Protein AF-A0A9E2X2Y4-F1 (afdb_monomer_lite)

Secondary structure (DSSP, 8-state):
---SPPP--EEEEEETTTTEEEEES----TTTTSTT-EEEETTEEEEEEEEEE-GGG-EEEEESS---TT-B-

Radius of gyration: 11.18 Å; chains: 1; bounding box: 24×23×33 Å

pLDDT: mean 92.16, std 9.06, range [42.31, 97.94]

Foldseek 3Di:
DPPPADFQFFFAAADDDPRKGWGHNGHPDPPCQDQQHWDAWLNHIWGWNDWDADPPRTIITHTPDHGDGGTTD

Structure (mmCIF, N/CA/C/O backbone):
data_AF-A0A9E2X2Y4-F1
#
_entry.id   AF-A0A9E2X2Y4-F1
#
loop_
_atom_site.group_PDB
_atom_site.id
_atom_site.type_symbol
_atom_site.label_atom_id
_atom_site.label_alt_id
_atom_site.label_comp_id
_atom_site.label_asym_id
_atom_site.label_entity_id
_atom_site.label_seq_id
_atom_site.pdbx_PDB_ins_code
_atom_site.Cartn_x
_atom_site.Cartn_y
_atom_site.Cartn_z
_atom_site.occupancy
_atom_site.B_iso_or_equiv
_atom_site.auth_seq_id
_atom_site.auth_comp_id
_atom_site.auth_asym_id
_atom_site.auth_atom_id
_atom_site.pdbx_PDB_model_num
ATOM 1 N N . MET A 1 1 ? -11.478 9.275 20.498 1.00 42.31 1 MET A N 1
ATOM 2 C CA . MET A 1 1 ? -12.134 7.979 20.233 1.00 42.31 1 MET A CA 1
ATOM 3 C C . MET A 1 1 ? -11.091 7.136 19.531 1.00 42.31 1 MET A C 1
ATOM 5 O O . MET A 1 1 ? -10.629 7.573 18.485 1.00 42.31 1 MET A O 1
ATOM 9 N N . ALA A 1 2 ? -10.615 6.049 20.141 1.00 50.81 2 ALA A N 1
ATOM 10 C CA . ALA A 1 2 ? -9.749 5.119 19.423 1.00 50.81 2 ALA 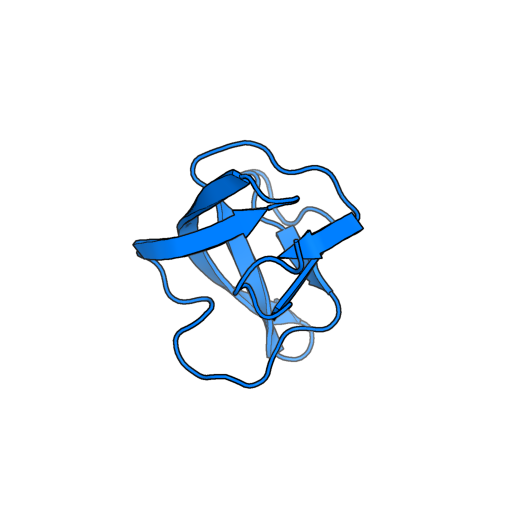A CA 1
ATOM 11 C C . ALA A 1 2 ? -10.605 4.510 18.310 1.00 50.81 2 ALA A C 1
ATOM 13 O O . ALA A 1 2 ? -11.653 3.937 18.596 1.00 50.81 2 ALA A O 1
ATOM 14 N N . SER A 1 3 ? -10.241 4.759 17.056 1.00 65.56 3 SER A N 1
ATOM 15 C CA . SER A 1 3 ? -10.873 4.111 15.914 1.00 65.56 3 SER A CA 1
ATOM 16 C C . SER A 1 3 ? -10.763 2.599 16.090 1.00 65.56 3 SER A C 1
ATOM 18 O O . SER A 1 3 ? -9.695 2.120 16.460 1.00 65.56 3 SER A O 1
ATOM 20 N N . ASP A 1 4 ? -11.826 1.855 15.784 1.00 84.81 4 ASP A N 1
ATOM 21 C CA . ASP A 1 4 ? -11.885 0.379 15.806 1.00 84.81 4 ASP A CA 1
ATOM 22 C C . ASP A 1 4 ? -11.027 -0.267 14.685 1.00 84.81 4 ASP A C 1
ATOM 24 O O . ASP A 1 4 ? -11.290 -1.361 14.192 1.00 84.81 4 ASP A O 1
ATOM 28 N N . LEU A 1 5 ? -10.014 0.469 14.220 1.00 88.31 5 LEU A N 1
ATOM 29 C CA . LEU A 1 5 ? -9.111 0.128 13.136 1.00 88.31 5 LEU A CA 1
ATOM 30 C C . LEU A 1 5 ? -7.822 -0.433 13.727 1.00 88.31 5 LEU A C 1
ATOM 32 O O . LEU A 1 5 ? -7.248 0.130 14.660 1.00 88.31 5 LEU A O 1
ATOM 36 N N . VAL A 1 6 ? -7.360 -1.538 13.151 1.00 91.94 6 VAL A N 1
ATOM 37 C CA . VAL A 1 6 ? -6.097 -2.177 13.520 1.00 91.94 6 VAL A CA 1
ATOM 38 C C . VAL A 1 6 ? -5.066 -1.836 12.448 1.00 91.94 6 VAL A C 1
ATOM 40 O O . VAL A 1 6 ? -5.305 -2.191 11.294 1.00 91.94 6 VAL A O 1
ATOM 43 N N . PRO A 1 7 ? -3.928 -1.210 12.800 1.00 93.88 7 PRO A N 1
ATOM 44 C CA . PRO A 1 7 ? -2.874 -0.929 11.838 1.00 93.88 7 PRO A CA 1
ATOM 45 C C . PRO A 1 7 ? -2.345 -2.221 11.215 1.00 93.88 7 PRO A C 1
ATOM 47 O O . PRO A 1 7 ? -1.937 -3.151 11.918 1.00 93.88 7 PRO A O 1
ATOM 50 N N . VAL A 1 8 ? -2.329 -2.275 9.889 1.00 95.75 8 VAL A N 1
ATOM 51 C CA . VAL A 1 8 ? -1.813 -3.397 9.102 1.00 95.75 8 VAL A CA 1
ATOM 52 C C . VAL A 1 8 ? -0.534 -3.054 8.349 1.00 95.75 8 VAL A C 1
ATOM 54 O O . VAL A 1 8 ? 0.082 -3.947 7.770 1.00 95.75 8 VAL A O 1
ATOM 57 N N . GLY A 1 9 ? -0.098 -1.796 8.360 1.00 96.25 9 GLY A N 1
ATOM 58 C CA . GLY A 1 9 ? 1.211 -1.397 7.856 1.00 96.25 9 GLY A CA 1
ATOM 59 C C . GLY A 1 9 ? 1.297 0.095 7.573 1.00 96.25 9 GLY A C 1
ATOM 60 O O . GLY A 1 9 ? 0.555 0.901 8.128 1.00 96.25 9 GLY A O 1
ATOM 61 N N . ARG A 1 10 ? 2.231 0.478 6.701 1.00 97.31 10 ARG A N 1
ATOM 62 C CA . ARG A 1 10 ? 2.373 1.855 6.213 1.00 97.31 10 ARG A CA 1
ATOM 63 C C . ARG A 1 10 ? 2.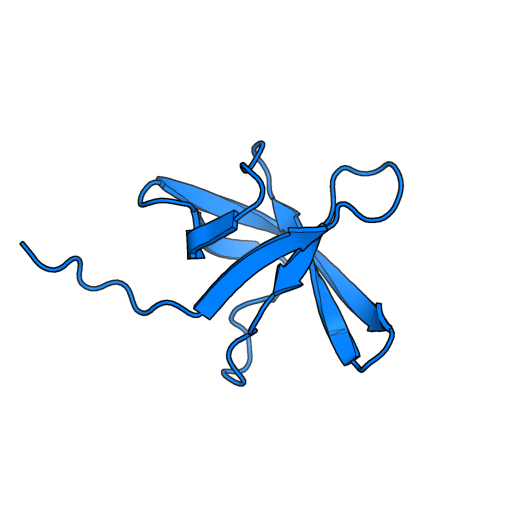612 1.895 4.715 1.00 97.31 10 ARG A C 1
ATOM 65 O O . ARG A 1 10 ? 3.211 0.985 4.135 1.00 97.31 10 ARG A O 1
ATOM 72 N N . VAL A 1 11 ? 2.189 2.986 4.090 1.00 97.25 11 VAL A N 1
ATOM 73 C CA . VAL A 1 11 ? 2.488 3.286 2.689 1.00 97.25 11 VAL A CA 1
ATOM 74 C C . VAL A 1 11 ? 3.993 3.483 2.537 1.00 97.25 11 VAL A C 1
ATOM 76 O O . VAL A 1 11 ? 4.568 4.444 3.044 1.00 97.25 11 VAL A O 1
ATOM 79 N N . GLY A 1 12 ? 4.651 2.568 1.840 1.00 96.69 12 GLY A N 1
ATOM 80 C CA . GLY A 1 12 ? 6.089 2.607 1.634 1.00 96.69 12 GLY A CA 1
ATOM 81 C C . GLY A 1 12 ? 6.510 3.269 0.331 1.00 96.69 12 GLY A C 1
ATOM 82 O O . GLY A 1 12 ? 5.836 4.120 -0.247 1.00 96.69 12 GLY A O 1
ATOM 83 N N . ARG A 1 13 ? 7.693 2.873 -0.141 1.00 95.25 13 ARG A N 1
ATOM 84 C CA . ARG A 1 13 ? 8.264 3.332 -1.414 1.00 95.25 13 ARG A CA 1
ATOM 85 C C . ARG A 1 13 ? 7.327 3.021 -2.608 1.00 95.25 13 ARG A C 1
ATOM 87 O O . ARG A 1 13 ? 6.916 1.865 -2.748 1.00 95.25 13 ARG A O 1
ATOM 94 N N . PRO A 1 14 ? 7.109 3.981 -3.533 1.00 94.50 14 PRO A N 1
ATOM 95 C CA . PRO A 1 14 ? 6.467 3.727 -4.824 1.00 94.50 14 PRO A CA 1
ATOM 96 C C . PRO A 1 14 ? 7.189 2.652 -5.649 1.00 94.50 14 PRO A C 1
ATOM 98 O O . PRO A 1 14 ? 8.423 2.546 -5.633 1.00 94.50 14 PRO A O 1
ATOM 101 N N . HIS A 1 15 ? 6.428 1.856 -6.393 1.00 92.56 15 HIS A N 1
ATOM 102 C CA . HIS A 1 15 ? 6.935 0.736 -7.172 1.00 92.56 15 HIS A CA 1
ATOM 103 C C . HIS A 1 15 ? 6.253 0.618 -8.537 1.00 92.56 15 HIS A C 1
ATOM 105 O O . HIS A 1 15 ? 5.054 0.370 -8.623 1.00 92.56 15 HIS A O 1
ATOM 111 N N . GLY A 1 16 ? 7.055 0.678 -9.601 1.00 85.94 16 GLY A N 1
ATOM 112 C CA . GLY A 1 16 ? 6.557 0.658 -10.974 1.00 85.94 16 GLY A CA 1
ATOM 113 C C . GLY A 1 16 ? 6.010 2.020 -11.407 1.00 85.94 16 GLY A C 1
ATOM 114 O O . GLY A 1 16 ? 6.322 3.043 -10.803 1.00 85.94 16 GLY A O 1
ATOM 115 N N . LEU A 1 17 ? 5.217 2.015 -12.479 1.00 88.31 17 LEU A N 1
ATOM 116 C CA . LEU A 1 17 ? 4.609 3.211 -13.079 1.00 88.31 17 LEU A CA 1
ATOM 117 C C . LEU A 1 17 ? 3.090 3.271 -12.867 1.00 88.31 17 LEU A C 1
ATOM 119 O O . LEU A 1 17 ? 2.448 4.244 -13.243 1.00 88.31 17 LEU A O 1
ATOM 123 N N . ASP A 1 18 ? 2.506 2.229 -12.275 1.00 89.81 18 ASP A N 1
ATOM 124 C CA . ASP A 1 18 ? 1.062 2.074 -12.100 1.00 89.81 18 ASP A CA 1
ATOM 125 C C . ASP A 1 18 ? 0.526 2.761 -10.837 1.00 89.81 18 ASP A C 1
ATOM 127 O O . ASP A 1 18 ? -0.678 2.727 -10.600 1.00 89.81 18 ASP A O 1
ATOM 131 N N . GLY A 1 19 ? 1.395 3.383 -10.034 1.00 90.50 19 GLY A N 1
ATOM 132 C CA . GLY A 1 19 ? 1.033 4.000 -8.756 1.00 90.50 19 GLY A CA 1
ATOM 133 C C . GLY A 1 19 ? 0.959 3.011 -7.591 1.00 90.50 19 GLY A C 1
ATOM 134 O O . GLY A 1 19 ? 0.431 3.354 -6.535 1.00 90.50 19 GLY A O 1
ATOM 135 N N . ALA A 1 20 ? 1.460 1.784 -7.758 1.00 96.19 20 ALA A N 1
ATOM 136 C CA . ALA A 1 20 ? 1.590 0.853 -6.647 1.00 96.19 20 ALA A CA 1
ATOM 137 C C . ALA A 1 20 ? 2.747 1.239 -5.712 1.00 96.19 20 ALA A C 1
ATOM 139 O O . ALA A 1 20 ? 3.671 1.963 -6.089 1.00 96.19 20 ALA A O 1
ATOM 140 N N . PHE A 1 21 ? 2.737 0.707 -4.496 1.00 97.00 21 PHE A N 1
ATOM 141 C CA . PHE A 1 21 ? 3.773 0.936 -3.493 1.00 97.00 21 PHE A CA 1
ATOM 142 C C . PHE A 1 21 ? 3.999 -0.311 -2.635 1.00 97.00 21 PHE A C 1
ATOM 144 O O . PHE A 1 21 ? 3.130 -1.176 -2.521 1.00 97.00 21 PHE A O 1
ATOM 151 N N . PHE A 1 22 ? 5.187 -0.416 -2.041 1.00 96.56 22 PHE A N 1
ATOM 152 C CA . PHE A 1 22 ? 5.473 -1.432 -1.025 1.00 96.56 22 PHE A CA 1
ATOM 153 C C . PHE A 1 22 ? 4.748 -1.108 0.273 1.00 96.56 22 PHE A C 1
ATOM 155 O O . PHE A 1 22 ? 4.768 0.042 0.694 1.00 96.56 22 PHE A O 1
ATOM 162 N N . VAL A 1 23 ? 4.207 -2.109 0.959 1.00 96.50 23 VAL A N 1
ATOM 163 C CA . VAL A 1 23 ? 3.763 -1.934 2.346 1.00 96.50 23 VAL A CA 1
ATOM 164 C C . VAL A 1 23 ? 4.964 -2.092 3.281 1.00 96.50 23 VAL A C 1
ATOM 166 O O . VAL A 1 23 ? 5.664 -3.107 3.244 1.00 96.50 23 VAL A O 1
ATOM 169 N N . GLU A 1 24 ? 5.227 -1.071 4.094 1.00 95.75 24 GLU A N 1
ATOM 170 C CA . GLU A 1 24 ? 6.234 -1.095 5.159 1.00 95.75 24 GLU A CA 1
ATOM 171 C C . GLU A 1 24 ? 5.608 -1.671 6.439 1.00 95.75 24 GLU A C 1
ATOM 173 O O . GLU A 1 24 ? 4.484 -1.320 6.787 1.00 95.75 24 GLU A O 1
ATOM 178 N N . GLY A 1 25 ? 6.319 -2.581 7.116 1.00 94.69 25 GLY A N 1
ATOM 179 C CA . GLY A 1 25 ? 5.810 -3.288 8.301 1.00 94.69 25 GLY A CA 1
ATOM 180 C C . GLY A 1 25 ? 4.460 -3.990 8.081 1.00 94.69 25 GLY A C 1
ATOM 181 O O . GLY A 1 25 ? 3.542 -3.734 8.855 1.00 94.69 25 GLY A O 1
ATOM 182 N N . PRO A 1 26 ? 4.300 -4.808 7.020 1.00 95.00 26 PRO A N 1
ATOM 183 C CA . PRO A 1 26 ? 3.017 -5.425 6.710 1.00 95.00 26 PRO A CA 1
ATOM 184 C C . PRO A 1 26 ? 2.599 -6.415 7.801 1.00 95.00 26 PRO A C 1
ATOM 186 O O . PRO A 1 26 ? 3.418 -7.195 8.281 1.00 95.00 26 PRO A O 1
ATOM 189 N N . SER A 1 27 ? 1.311 -6.426 8.129 1.00 93.44 27 SER A N 1
ATOM 190 C CA . SER A 1 27 ? 0.698 -7.468 8.946 1.00 93.44 27 SER A CA 1
ATOM 191 C C . SER A 1 27 ? 0.785 -8.830 8.253 1.00 93.44 27 SER A C 1
ATOM 193 O O . SER A 1 27 ? 0.615 -8.934 7.035 1.00 93.44 27 SER A O 1
ATOM 195 N N . ASP A 1 28 ? 0.967 -9.883 9.049 1.00 89.50 28 ASP A N 1
ATOM 196 C CA . ASP A 1 28 ? 0.929 -11.276 8.591 1.00 89.50 28 ASP A CA 1
ATOM 197 C C . ASP A 1 28 ? -0.501 -11.799 8.374 1.00 89.50 28 ASP A C 1
ATOM 199 O O . ASP A 1 28 ? -0.696 -12.929 7.926 1.00 89.50 28 ASP A O 1
ATOM 203 N N . ARG A 1 29 ? -1.527 -10.990 8.678 1.00 89.06 29 ARG A N 1
ATOM 204 C CA . ARG A 1 29 ? -2.927 -11.389 8.529 1.00 89.06 29 ARG A CA 1
ATOM 205 C C . ARG A 1 29 ? -3.264 -11.640 7.059 1.00 89.06 29 ARG A C 1
ATOM 207 O O . ARG A 1 29 ? -3.203 -10.748 6.208 1.00 89.06 29 ARG A O 1
ATOM 214 N N . GLU A 1 30 ? -3.678 -12.868 6.774 1.00 84.25 30 GLU A N 1
ATOM 215 C CA . GLU A 1 30 ? -4.058 -13.275 5.428 1.00 84.25 30 GLU A CA 1
ATOM 216 C C . GLU A 1 30 ? -5.250 -12.465 4.900 1.00 84.25 30 GLU A C 1
ATOM 218 O O . GLU A 1 30 ? -6.162 -12.081 5.633 1.00 84.25 30 GLU A O 1
ATOM 223 N N . GLY A 1 31 ? -5.233 -12.183 3.597 1.00 87.62 31 GLY A N 1
ATOM 224 C CA . GLY A 1 31 ? -6.332 -11.509 2.903 1.00 87.62 31 GLY A CA 1
ATOM 225 C C . GLY A 1 31 ? -6.389 -9.986 3.053 1.00 87.62 31 GLY A C 1
ATOM 226 O O . GLY A 1 31 ? -7.017 -9.350 2.212 1.00 87.62 31 GLY A O 1
ATOM 227 N N . VAL A 1 32 ? -5.688 -9.379 4.021 1.00 93.75 32 VAL A N 1
ATOM 228 C CA . VAL A 1 32 ? -5.686 -7.911 4.222 1.00 93.75 32 VAL A CA 1
ATOM 229 C C . VAL A 1 32 ? -5.252 -7.165 2.963 1.00 93.75 32 VAL A C 1
ATOM 231 O O . VAL A 1 32 ? -5.868 -6.185 2.562 1.00 93.75 32 VAL A O 1
ATOM 234 N N . PHE A 1 33 ? -4.212 -7.666 2.297 1.00 95.69 33 PHE A N 1
ATOM 235 C CA . PHE A 1 33 ? -3.676 -7.050 1.085 1.00 95.69 33 PHE A CA 1
ATOM 236 C C . PHE A 1 33 ? -4.248 -7.645 -0.202 1.00 95.69 33 PHE A C 1
ATOM 238 O O . PHE A 1 33 ? -3.641 -7.486 -1.259 1.00 95.69 33 PHE A O 1
ATOM 245 N N . ALA A 1 34 ? -5.360 -8.381 -0.153 1.00 95.94 34 ALA A N 1
ATOM 246 C CA . ALA A 1 34 ? -5.947 -8.980 -1.346 1.00 95.94 34 ALA A CA 1
ATOM 247 C C . ALA A 1 34 ? -6.537 -7.911 -2.279 1.00 95.94 34 ALA A C 1
ATOM 249 O O . ALA A 1 34 ? -7.062 -6.886 -1.847 1.00 95.94 34 ALA A O 1
ATOM 250 N N . LYS A 1 35 ? -6.497 -8.167 -3.590 1.00 96.94 35 LYS A N 1
ATOM 251 C CA . LYS A 1 35 ? -7.196 -7.316 -4.559 1.00 96.94 35 LYS A CA 1
ATOM 252 C C . LYS A 1 35 ? -8.695 -7.304 -4.241 1.00 96.94 35 LYS A C 1
ATOM 254 O O . LYS A 1 35 ? -9.312 -8.353 -4.107 1.00 96.94 35 LYS A O 1
ATOM 259 N N . GLY A 1 36 ? -9.272 -6.111 -4.185 1.00 97.19 36 GLY A N 1
ATOM 260 C CA . GLY A 1 36 ? -10.673 -5.863 -3.876 1.00 97.19 36 GLY A CA 1
ATOM 261 C C . GLY A 1 36 ? -10.957 -5.611 -2.397 1.00 97.19 36 GLY A C 1
ATOM 262 O O . GLY A 1 36 ? -12.067 -5.155 -2.121 1.00 97.19 36 GLY A O 1
ATOM 263 N N . ALA A 1 37 ? -9.997 -5.858 -1.497 1.00 96.25 37 ALA A N 1
ATOM 264 C CA . ALA A 1 37 ? -10.119 -5.548 -0.075 1.00 96.25 37 ALA A CA 1
ATOM 265 C C . ALA A 1 37 ? -10.126 -4.031 0.172 1.00 96.25 37 ALA A C 1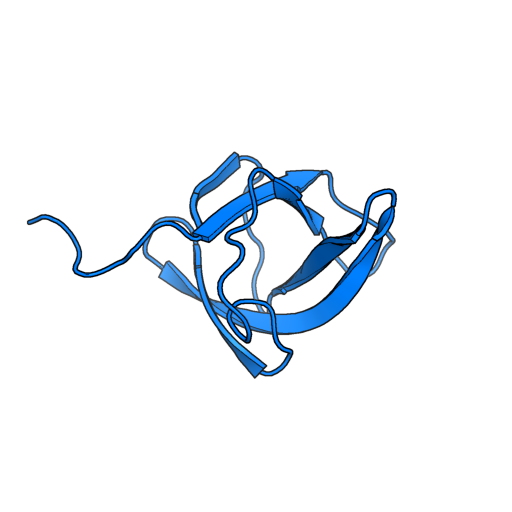
ATOM 267 O O . ALA A 1 37 ? -9.543 -3.262 -0.599 1.00 96.25 37 ALA A O 1
ATOM 268 N N . GLU A 1 38 ? -10.796 -3.629 1.247 1.00 96.06 38 GLU A N 1
ATOM 269 C CA . GLU A 1 38 ? -10.829 -2.257 1.747 1.00 96.06 38 GLU A CA 1
ATOM 270 C C . GLU A 1 38 ? -9.823 -2.108 2.891 1.00 96.06 38 GLU A C 1
ATOM 272 O O . GLU A 1 38 ? -9.734 -2.971 3.765 1.00 96.06 38 GLU A O 1
ATOM 277 N N . VAL A 1 39 ? -9.049 -1.028 2.853 1.00 95.31 39 VAL A N 1
ATOM 278 C CA . VAL A 1 39 ? -8.088 -0.628 3.886 1.00 95.31 39 VAL A CA 1
ATOM 279 C C . VAL A 1 39 ? -8.272 0.856 4.177 1.00 95.31 39 VAL A C 1
ATOM 281 O O . VAL A 1 39 ? -8.740 1.602 3.318 1.00 95.31 39 VAL A O 1
ATOM 284 N N . TYR A 1 40 ? -7.893 1.302 5.369 1.00 95.81 40 TYR A N 1
ATOM 285 C CA . TYR A 1 40 ? -7.999 2.707 5.750 1.00 95.81 40 TYR A CA 1
ATOM 286 C C . TYR A 1 40 ? -6.632 3.362 5.658 1.00 95.81 40 TYR A C 1
ATOM 288 O O . TYR A 1 40 ? -5.700 2.944 6.323 1.00 95.81 40 TYR A O 1
ATOM 296 N N . VAL A 1 41 ? -6.512 4.414 4.857 1.00 95.62 41 VAL A N 1
ATOM 297 C CA . VAL A 1 41 ? -5.268 5.169 4.707 1.00 95.62 41 VAL A CA 1
ATOM 298 C C . VAL A 1 41 ? -5.391 6.476 5.461 1.00 95.62 41 VAL A C 1
ATOM 3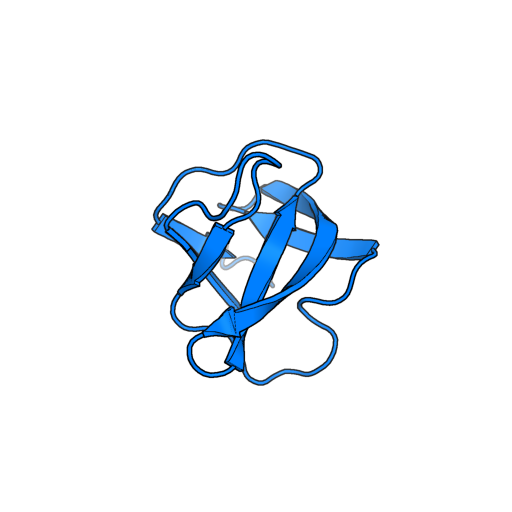00 O O . VAL A 1 41 ? -6.158 7.351 5.056 1.00 95.62 41 VAL A O 1
ATOM 303 N N . GLY A 1 42 ? -4.656 6.614 6.564 1.00 91.75 42 GLY A N 1
ATOM 304 C CA . GLY A 1 42 ? -4.757 7.807 7.413 1.00 91.75 42 GLY A CA 1
ATOM 305 C C . GLY A 1 42 ? -6.185 8.073 7.912 1.00 91.75 42 GLY A C 1
ATOM 306 O O . GLY A 1 42 ? -6.571 9.227 8.059 1.00 91.75 42 GLY A O 1
ATOM 307 N N . GLY A 1 43 ? -6.973 7.012 8.124 1.00 91.06 43 GLY A N 1
ATOM 308 C CA . GLY A 1 43 ? -8.369 7.088 8.573 1.00 91.06 43 GLY A CA 1
ATOM 309 C C . GLY A 1 43 ? -9.419 7.170 7.461 1.00 91.06 43 GLY A C 1
ATOM 310 O O . GLY A 1 43 ? -10.605 7.053 7.751 1.00 91.06 43 GLY A O 1
ATOM 311 N N . GLU A 1 44 ? -9.013 7.293 6.198 1.00 94.31 44 GLU A N 1
ATOM 312 C CA . GLU A 1 44 ? -9.930 7.380 5.058 1.00 94.31 44 GLU A CA 1
ATOM 313 C C . GLU A 1 44 ? -9.936 6.068 4.252 1.00 94.31 44 GLU A C 1
ATOM 315 O O . GLU A 1 44 ? -8.857 5.580 3.897 1.00 94.31 44 GLU A O 1
ATOM 320 N N . PRO A 1 45 ? -11.100 5.494 3.903 1.00 95.56 45 PRO A N 1
ATOM 321 C CA . PRO A 1 45 ? -11.165 4.215 3.200 1.00 95.56 45 PRO A CA 1
ATOM 322 C C . PRO A 1 45 ? -10.545 4.293 1.794 1.00 95.56 45 PRO A C 1
ATOM 324 O O . PRO A 1 45 ? -10.578 5.326 1.114 1.00 95.56 45 PRO A O 1
ATOM 327 N N . ALA A 1 46 ? -9.958 3.182 1.357 1.00 97.06 46 ALA A N 1
ATOM 328 C CA . ALA A 1 46 ? -9.400 2.984 0.027 1.00 97.06 46 ALA A CA 1
ATOM 329 C C . ALA A 1 46 ? -9.475 1.506 -0.368 1.00 97.06 46 ALA A C 1
ATOM 331 O O . ALA A 1 46 ? -9.313 0.609 0.464 1.00 97.06 46 ALA A O 1
ATOM 332 N N . ARG A 1 47 ? -9.660 1.232 -1.660 1.00 97.88 47 ARG A N 1
ATOM 333 C CA . ARG A 1 47 ? -9.758 -0.138 -2.167 1.00 97.88 47 ARG A CA 1
ATOM 334 C C . ARG A 1 47 ? -8.482 -0.577 -2.859 1.00 97.88 47 ARG A C 1
ATOM 336 O O . ARG A 1 47 ? -7.956 0.106 -3.736 1.00 97.88 47 ARG A O 1
ATOM 343 N N . ILE A 1 48 ? -8.023 -1.784 -2.549 1.00 97.69 48 ILE A N 1
ATOM 344 C CA . ILE A 1 48 ? -6.879 -2.393 -3.224 1.00 97.69 48 ILE A CA 1
ATOM 345 C C . ILE A 1 48 ? -7.291 -2.810 -4.639 1.00 97.69 48 ILE A C 1
ATOM 347 O O . ILE A 1 48 ? -8.064 -3.742 -4.841 1.00 97.69 48 ILE A O 1
ATOM 351 N N . THR A 1 49 ? -6.745 -2.151 -5.653 1.00 97.94 49 THR A N 1
ATOM 352 C CA . THR A 1 49 ? -7.021 -2.449 -7.068 1.00 97.94 49 THR A CA 1
ATOM 353 C C . THR A 1 49 ? -5.997 -3.396 -7.684 1.00 97.94 49 THR A C 1
ATOM 355 O O . THR A 1 49 ? -6.311 -4.118 -8.633 1.00 97.94 49 THR A O 1
ATOM 358 N N . ILE A 1 50 ? -4.782 -3.432 -7.134 1.00 96.50 50 ILE A N 1
ATOM 359 C CA . ILE A 1 50 ? -3.720 -4.362 -7.523 1.00 96.50 50 ILE A CA 1
ATOM 360 C C . ILE A 1 50 ? -3.066 -4.897 -6.256 1.00 96.50 50 ILE A C 1
ATOM 362 O O . ILE A 1 50 ? -2.809 -4.134 -5.331 1.00 96.50 50 ILE A O 1
ATOM 366 N N . SER A 1 51 ? -2.770 -6.193 -6.244 1.00 96.12 51 SER A N 1
ATOM 367 C CA . SER A 1 51 ? -2.009 -6.846 -5.186 1.00 96.12 51 SER A CA 1
ATOM 368 C C . SER A 1 51 ? -1.020 -7.820 -5.805 1.00 96.12 51 SER A C 1
ATOM 370 O O . SER A 1 51 ? -1.389 -8.631 -6.656 1.00 96.12 51 SER A O 1
ATOM 372 N N . ARG A 1 52 ? 0.247 -7.702 -5.414 1.00 94.62 52 ARG A N 1
ATOM 373 C CA . ARG A 1 52 ? 1.341 -8.578 -5.842 1.00 94.62 52 ARG A CA 1
ATOM 374 C C . ARG A 1 52 ? 2.388 -8.693 -4.738 1.00 94.62 52 ARG A C 1
ATOM 376 O O . ARG A 1 52 ? 2.378 -7.938 -3.766 1.00 94.62 52 ARG A O 1
ATOM 383 N N . ARG A 1 53 ? 3.313 -9.637 -4.897 1.00 92.56 53 ARG A N 1
ATOM 384 C CA . ARG A 1 53 ? 4.478 -9.787 -4.018 1.00 92.56 53 ARG A CA 1
ATOM 385 C C . ARG A 1 53 ? 5.710 -9.202 -4.700 1.00 92.56 53 ARG A C 1
ATOM 387 O O . ARG A 1 53 ? 5.964 -9.484 -5.867 1.00 92.56 53 ARG A O 1
ATOM 394 N N . GLY A 1 54 ? 6.441 -8.359 -3.979 1.00 87.56 54 GLY A N 1
ATOM 395 C CA . GLY A 1 54 ? 7.718 -7.798 -4.412 1.00 87.56 54 GLY A CA 1
ATOM 396 C C . GLY A 1 54 ? 8.908 -8.461 -3.714 1.00 87.56 54 GLY A C 1
ATOM 397 O O . GLY A 1 54 ? 8.771 -9.468 -3.018 1.00 87.56 54 GLY A O 1
ATOM 398 N N . GLY A 1 55 ? 10.096 -7.870 -3.873 1.00 88.00 55 GLY A N 1
ATOM 399 C CA . GLY A 1 55 ? 11.328 -8.384 -3.267 1.00 88.00 55 GLY A CA 1
ATOM 400 C C . GLY A 1 55 ? 11.228 -8.542 -1.743 1.00 88.00 55 GLY A C 1
ATOM 401 O O . GLY A 1 55 ? 10.775 -7.627 -1.044 1.00 88.00 55 GLY A O 1
ATOM 402 N N . GLY A 1 56 ? 11.671 -9.699 -1.241 1.00 86.38 56 GLY A N 1
ATOM 403 C CA . GLY A 1 56 ? 11.565 -10.074 0.174 1.00 86.38 56 GLY A CA 1
ATOM 404 C C . GLY A 1 56 ? 10.152 -10.484 0.606 1.00 86.38 56 GLY A C 1
ATOM 405 O O . GLY A 1 56 ? 9.810 -10.304 1.766 1.00 86.38 56 GLY A O 1
ATOM 406 N N . ASN A 1 57 ? 9.313 -10.961 -0.325 1.00 86.94 57 ASN A N 1
ATOM 407 C CA . ASN A 1 57 ? 7.916 -11.368 -0.095 1.00 86.94 57 ASN A CA 1
ATOM 408 C C . ASN A 1 57 ? 6.987 -10.253 0.443 1.00 86.94 57 ASN A C 1
ATOM 410 O O . ASN A 1 57 ? 5.877 -10.501 0.927 1.00 86.94 57 ASN A O 1
ATOM 414 N N . ARG A 1 58 ? 7.418 -8.993 0.327 1.00 91.31 58 ARG A N 1
ATOM 415 C CA . ARG A 1 58 ? 6.656 -7.836 0.806 1.00 91.31 58 ARG A CA 1
ATOM 416 C C . ARG A 1 58 ? 5.445 -7.565 -0.092 1.00 91.31 58 ARG A C 1
ATOM 418 O O . ARG A 1 58 ? 5.590 -7.648 -1.319 1.00 91.31 58 ARG A O 1
ATOM 425 N N . PRO A 1 59 ? 4.274 -7.223 0.474 1.00 95.06 59 PRO A N 1
ATOM 426 C CA . PRO A 1 59 ? 3.130 -6.786 -0.312 1.00 95.06 59 PRO A CA 1
ATOM 427 C C . PRO A 1 59 ? 3.471 -5.535 -1.122 1.00 95.06 59 PRO A C 1
ATOM 429 O O . PRO A 1 59 ? 4.064 -4.584 -0.608 1.00 95.06 59 PRO A O 1
ATOM 432 N N . VAL A 1 60 ? 3.072 -5.545 -2.388 1.00 96.62 60 VAL A N 1
ATOM 433 C CA . VAL A 1 60 ? 3.050 -4.370 -3.251 1.00 96.62 60 VAL A CA 1
ATOM 434 C C . VAL A 1 60 ? 1.617 -4.195 -3.719 1.00 96.62 60 VAL A C 1
ATOM 436 O O . VAL A 1 60 ? 1.082 -5.062 -4.417 1.00 96.62 60 VAL A O 1
ATOM 439 N N . ILE A 1 61 ? 0.993 -3.093 -3.319 1.00 97.12 61 ILE A N 1
ATOM 440 C CA . ILE A 1 61 ? -0.423 -2.838 -3.576 1.00 97.12 61 ILE A CA 1
ATOM 441 C C . ILE A 1 61 ? -0.615 -1.524 -4.316 1.00 97.12 61 ILE A C 1
ATOM 443 O O . ILE A 1 61 ? 0.207 -0.616 -4.214 1.00 97.12 61 ILE A O 1
ATOM 447 N N . ARG A 1 62 ? -1.719 -1.422 -5.053 1.00 97.31 62 ARG A N 1
ATOM 448 C CA . ARG A 1 62 ? -2.219 -0.161 -5.603 1.00 97.31 62 ARG A CA 1
ATOM 449 C C . ARG A 1 62 ? -3.600 0.110 -5.042 1.00 97.31 62 ARG A C 1
ATOM 451 O O . ARG A 1 62 ? -4.431 -0.796 -5.041 1.00 97.31 62 ARG A O 1
ATOM 458 N N . LEU A 1 63 ? -3.853 1.349 -4.654 1.00 97.19 63 LEU A N 1
ATOM 459 C CA . LEU A 1 63 ? -5.164 1.802 -4.210 1.00 97.19 63 LEU A CA 1
ATOM 460 C C . LEU A 1 63 ? -5.936 2.469 -5.355 1.00 97.19 63 LEU A C 1
ATOM 462 O O . LEU A 1 63 ? -5.366 2.827 -6.384 1.00 97.19 63 LEU A O 1
ATOM 466 N N . ASP A 1 64 ? -7.249 2.577 -5.213 1.00 97.00 64 ASP A N 1
ATOM 467 C CA . ASP A 1 64 ? -8.128 3.320 -6.125 1.00 97.00 64 ASP A CA 1
ATOM 468 C C . ASP A 1 64 ? -8.001 4.845 -5.988 1.00 97.00 64 ASP A C 1
ATOM 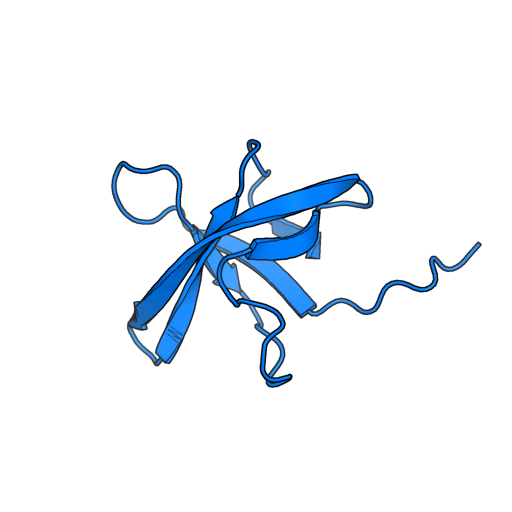470 O O . ASP A 1 64 ? -8.493 5.584 -6.840 1.00 97.00 64 ASP A O 1
ATOM 474 N N . ARG A 1 65 ? -7.283 5.310 -4.963 1.00 95.00 65 ARG A N 1
ATOM 475 C CA . ARG A 1 65 ? -6.956 6.714 -4.714 1.00 95.00 65 ARG A CA 1
ATOM 476 C C . ARG A 1 65 ? -5.480 6.907 -4.340 1.00 95.00 65 ARG A C 1
ATOM 478 O O . ARG A 1 65 ? -4.828 5.950 -3.918 1.00 95.00 65 ARG A O 1
ATOM 485 N N . PRO A 1 66 ? -4.934 8.130 -4.482 1.00 92.06 66 PRO A N 1
ATOM 486 C CA . PRO A 1 66 ? -3.587 8.449 -4.021 1.00 92.06 66 PRO A CA 1
ATOM 487 C C . PRO A 1 66 ? -3.436 8.258 -2.510 1.00 92.06 66 PRO A C 1
ATOM 489 O O . PRO A 1 66 ? -4.374 8.500 -1.750 1.00 92.06 66 PRO A O 1
ATOM 492 N N . ALA A 1 67 ? -2.234 7.872 -2.090 1.00 93.06 67 ALA A N 1
ATOM 493 C CA . ALA A 1 67 ? -1.868 7.698 -0.694 1.00 93.06 67 ALA A CA 1
ATOM 494 C C . ALA A 1 67 ? -0.502 8.335 -0.427 1.00 93.06 67 ALA A C 1
ATOM 496 O O . ALA A 1 67 ? 0.429 8.189 -1.223 1.00 93.06 67 ALA A O 1
ATOM 497 N N . GLU A 1 68 ? -0.388 9.047 0.689 1.00 93.69 68 GLU A N 1
ATOM 498 C CA . GLU A 1 68 ? 0.858 9.694 1.083 1.00 93.69 68 GLU A CA 1
ATOM 499 C C . GLU A 1 68 ? 1.843 8.673 1.647 1.00 93.69 68 GLU A C 1
ATOM 501 O O . GLU A 1 68 ? 1.481 7.796 2.434 1.00 93.69 68 GLU A O 1
ATOM 506 N N . ARG A 1 69 ? 3.118 8.787 1.264 1.00 95.62 69 ARG A N 1
ATOM 507 C CA . ARG A 1 69 ? 4.165 7.923 1.811 1.00 95.62 69 ARG A CA 1
ATOM 508 C C . ARG A 1 69 ? 4.262 8.115 3.327 1.00 95.62 69 ARG A C 1
ATOM 510 O O . ARG A 1 69 ? 4.379 9.234 3.806 1.00 95.62 69 ARG A O 1
ATOM 517 N N . GLY A 1 70 ? 4.286 7.008 4.059 1.00 96.06 70 GLY A N 1
ATOM 518 C CA . GLY A 1 70 ? 4.321 6.968 5.518 1.00 96.06 70 GLY A CA 1
ATOM 519 C C . GLY A 1 70 ? 2.942 6.949 6.180 1.00 96.06 70 GLY A C 1
ATOM 520 O O . GLY A 1 70 ? 2.877 6.681 7.384 1.00 96.06 70 GLY A O 1
ATOM 521 N N . ALA A 1 71 ? 1.860 7.173 5.421 1.00 95.94 71 ALA A N 1
ATOM 522 C CA . ALA A 1 71 ? 0.504 7.057 5.942 1.00 95.94 71 ALA A CA 1
ATOM 523 C C . ALA A 1 71 ? 0.250 5.644 6.482 1.00 95.94 71 ALA A C 1
ATOM 525 O O . ALA A 1 71 ? 0.737 4.653 5.929 1.00 95.94 71 ALA A O 1
ATOM 526 N N . GLU A 1 72 ? -0.488 5.573 7.584 1.00 96.50 72 GLU A N 1
ATOM 527 C CA . GLU A 1 72 ? -0.880 4.317 8.217 1.00 96.50 72 GLU A CA 1
ATOM 528 C C . GLU A 1 72 ? -1.960 3.617 7.392 1.00 96.50 72 GLU A C 1
ATOM 530 O O . GLU A 1 72 ? -2.826 4.293 6.829 1.00 96.50 72 GLU A O 1
ATOM 535 N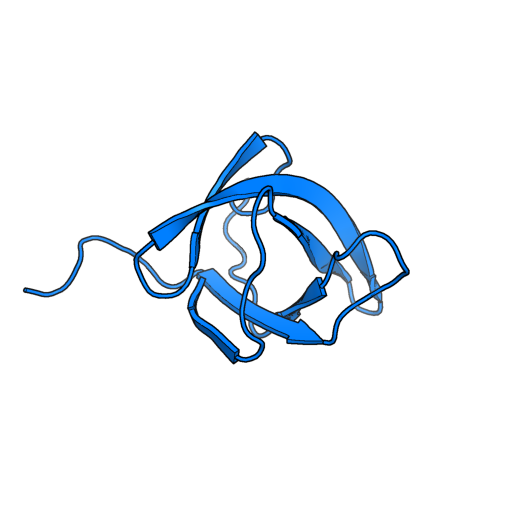 N . LEU A 1 73 ? -1.845 2.289 7.303 1.00 94.12 73 LEU A N 1
ATOM 536 C CA . LEU A 1 73 ? -2.796 1.370 6.677 1.00 94.12 73 LEU A CA 1
ATOM 537 C C . LEU A 1 73 ? -3.487 0.525 7.738 1.00 94.12 73 LEU A C 1
ATOM 539 O O . LEU A 1 73 ? -2.759 0.114 8.672 1.00 94.12 73 LEU A O 1
#

Sequence (73 aa):
MASDLVPVGRVGRPHGLDGAFFVEGPSDREGVFAKGAEVYVGGEPARITISRRGGGNRPVIRLDRPAERGAEL